Protein AF-X1R650-F1 (afdb_monomer_lite)

Structure (mmCIF, N/CA/C/O backbone):
data_AF-X1R650-F1
#
_entry.id   AF-X1R650-F1
#
loop_
_atom_site.group_PDB
_atom_site.id
_atom_site.type_symbol
_atom_site.label_atom_id
_atom_site.label_alt_id
_atom_site.label_comp_id
_atom_site.label_asym_id
_atom_site.label_entity_id
_atom_site.label_seq_id
_atom_site.pdbx_PDB_ins_code
_atom_site.Cartn_x
_atom_site.Cartn_y
_atom_site.Cartn_z
_atom_site.occupancy
_atom_site.B_iso_or_equiv
_atom_site.auth_seq_id
_atom_site.auth_comp_id
_atom_site.auth_asym_id
_atom_site.auth_atom_id
_atom_site.pdbx_PDB_model_num
ATOM 1 N N . ARG A 1 1 ? 10.345 4.234 23.063 1.00 62.03 1 ARG A N 1
ATOM 2 C CA . ARG A 1 1 ? 9.834 4.305 21.645 1.00 62.03 1 ARG A CA 1
ATOM 3 C C . ARG A 1 1 ? 8.382 4.807 21.705 1.00 62.03 1 ARG A C 1
ATOM 5 O O . ARG A 1 1 ? 7.874 4.785 22.806 1.00 62.03 1 ARG A O 1
ATOM 12 N N . TRP A 1 2 ? 7.735 5.316 20.646 1.00 64.50 2 TRP A N 1
ATOM 13 C CA . TRP A 1 2 ? 6.456 6.090 20.673 1.00 64.50 2 TRP A CA 1
ATOM 14 C C . TRP A 1 2 ? 5.307 5.595 21.585 1.00 64.50 2 TRP A C 1
ATOM 16 O O . TRP A 1 2 ? 4.440 6.383 21.946 1.00 64.50 2 TRP A O 1
ATOM 26 N N . GLU A 1 3 ? 5.334 4.333 22.007 1.00 63.53 3 GLU A N 1
ATOM 27 C CA . GLU A 1 3 ? 4.474 3.758 23.050 1.00 63.53 3 GLU A CA 1
ATOM 28 C C . GLU A 1 3 ? 4.700 4.326 24.469 1.00 63.53 3 GLU A C 1
ATOM 30 O O . GLU A 1 3 ? 3.796 4.271 25.291 1.00 63.53 3 GLU A O 1
ATOM 35 N N . GLU A 1 4 ? 5.881 4.879 24.767 1.00 59.97 4 GLU A N 1
ATOM 36 C CA . GLU A 1 4 ? 6.273 5.335 26.116 1.00 59.97 4 GLU A CA 1
ATOM 37 C C . GLU A 1 4 ? 6.254 6.862 26.276 1.00 59.97 4 GLU A C 1
ATOM 39 O O . GLU A 1 4 ? 5.949 7.362 27.352 1.00 59.97 4 GLU A O 1
ATOM 44 N N . ASN A 1 5 ? 6.578 7.607 25.211 1.00 66.94 5 ASN A N 1
ATOM 45 C CA . ASN A 1 5 ? 6.735 9.070 25.257 1.00 66.94 5 ASN A CA 1
ATOM 46 C C . ASN A 1 5 ? 5.678 9.827 24.428 1.00 66.94 5 ASN A C 1
ATOM 48 O O . ASN A 1 5 ? 5.742 11.053 24.355 1.00 66.94 5 ASN A O 1
ATOM 52 N N . GLY A 1 6 ? 4.736 9.108 23.798 1.00 70.06 6 GLY A N 1
ATOM 53 C CA . GLY A 1 6 ? 3.708 9.675 22.917 1.00 70.06 6 GLY A CA 1
ATOM 54 C C . GLY A 1 6 ? 4.264 10.265 21.616 1.00 70.06 6 GLY A C 1
ATOM 55 O O . GLY A 1 6 ? 5.475 10.425 21.453 1.00 70.06 6 GLY A O 1
ATOM 56 N N . PHE A 1 7 ? 3.382 10.583 20.662 1.00 79.31 7 PHE A N 1
ATOM 57 C CA . PHE A 1 7 ? 3.768 11.348 19.468 1.00 79.31 7 PHE A CA 1
ATOM 58 C C . PHE A 1 7 ? 3.987 12.822 19.823 1.00 79.31 7 PHE A C 1
ATOM 60 O O . PHE A 1 7 ? 3.329 13.374 20.707 1.00 79.31 7 PHE A O 1
ATOM 67 N N . ARG A 1 8 ? 4.911 13.488 19.119 1.00 75.81 8 ARG A N 1
ATOM 68 C CA . ARG A 1 8 ? 5.075 14.943 19.246 1.00 75.81 8 ARG A CA 1
ATOM 69 C C . ARG A 1 8 ? 3.781 15.624 18.792 1.00 75.81 8 ARG A C 1
ATOM 71 O O . ARG A 1 8 ? 3.403 15.470 17.641 1.00 75.81 8 ARG A O 1
ATOM 78 N N . GLY A 1 9 ? 3.143 16.379 19.688 1.00 74.00 9 GLY A N 1
ATOM 79 C CA . GLY A 1 9 ? 1.861 17.042 19.417 1.00 74.00 9 GLY A CA 1
ATOM 80 C C . GLY A 1 9 ? 0.620 16.207 19.748 1.00 74.00 9 GLY A C 1
ATOM 81 O O . GLY A 1 9 ? -0.469 16.623 19.385 1.00 74.00 9 GLY A O 1
ATOM 82 N N . GLU A 1 10 ? 0.779 15.062 20.426 1.00 73.69 10 GLU A N 1
ATOM 83 C CA . GLU A 1 10 ? -0.308 14.141 20.814 1.00 73.69 10 GLU A CA 1
ATOM 84 C C . GLU A 1 10 ? -1.101 13.530 19.646 1.00 73.69 10 GLU A C 1
ATOM 86 O O . GLU A 1 10 ? -2.049 12.790 19.876 1.00 73.69 10 GLU A O 1
ATOM 91 N N . ASP A 1 11 ? -0.675 13.749 18.404 1.00 84.06 11 ASP A N 1
ATOM 92 C CA . ASP A 1 11 ? -1.341 13.237 17.209 1.00 84.06 11 ASP A CA 1
ATOM 93 C C . ASP A 1 11 ? -0.634 11.991 16.668 1.00 84.06 11 ASP A C 1
ATOM 95 O O . ASP A 1 11 ? 0.571 11.990 16.403 1.00 84.06 11 ASP A O 1
ATOM 99 N N . GLY A 1 12 ? -1.391 10.909 16.555 1.00 87.12 12 GLY A N 1
ATOM 100 C CA . GLY A 1 12 ? -1.041 9.694 15.843 1.00 87.12 12 GLY A CA 1
ATOM 101 C C . GLY A 1 12 ? -1.566 8.424 16.513 1.00 87.12 12 GLY A C 1
ATOM 102 O O . GLY A 1 12 ? -1.773 8.345 17.730 1.00 87.12 12 GLY A O 1
ATOM 103 N N . VAL A 1 13 ? -1.674 7.385 15.689 1.00 90.31 13 VAL A N 1
ATOM 104 C CA . VAL A 1 13 ? -2.214 6.075 16.056 1.00 90.31 13 VAL A CA 1
ATOM 105 C C . VAL A 1 13 ? -1.096 5.039 16.220 1.00 90.31 13 VAL A C 1
ATOM 107 O O . VAL A 1 13 ? -0.122 5.042 15.466 1.00 90.31 13 VAL A O 1
ATOM 110 N N . VAL A 1 14 ? -1.218 4.140 17.202 1.00 91.56 14 VAL A N 1
ATOM 111 C CA . VAL A 1 14 ? -0.324 2.978 17.362 1.00 91.56 14 VAL A CA 1
ATOM 112 C C . VAL A 1 14 ? -1.082 1.693 17.045 1.00 91.56 14 VAL A C 1
ATOM 114 O O . VAL A 1 14 ? -1.980 1.288 17.783 1.00 91.56 14 VAL A O 1
ATOM 117 N N . TYR A 1 15 ? -0.657 1.039 15.966 1.00 93.12 15 TYR A N 1
ATOM 118 C CA . TYR A 1 15 ? -1.175 -0.248 15.515 1.00 93.12 15 TYR A CA 1
ATOM 119 C C . TYR A 1 15 ? -0.372 -1.415 16.100 1.00 93.12 15 TYR A C 1
ATOM 121 O O . TYR A 1 15 ? 0.863 -1.394 16.103 1.00 93.12 15 TYR A O 1
ATOM 129 N N . LYS A 1 16 ? -1.068 -2.454 16.571 1.00 94.62 16 LYS A N 1
ATOM 130 C CA . LYS A 1 16 ? -0.483 -3.681 17.133 1.00 94.62 16 LYS A CA 1
ATOM 131 C C . LYS A 1 16 ?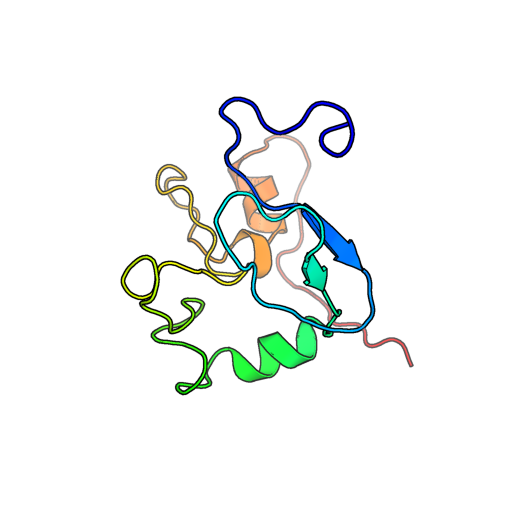 -1.085 -4.903 16.457 1.00 94.62 16 LYS A C 1
ATOM 133 O O . LYS A 1 16 ? -2.282 -4.935 16.194 1.00 94.62 16 LYS A O 1
ATOM 138 N N . TYR A 1 17 ? -0.260 -5.916 16.193 1.00 95.56 17 TYR A N 1
ATOM 139 C CA . TYR A 1 17 ? -0.784 -7.155 15.632 1.00 95.56 17 TYR A CA 1
ATOM 140 C C . TYR A 1 17 ? -1.625 -7.863 16.691 1.00 95.56 17 TYR A C 1
ATOM 142 O O . TYR A 1 17 ? -1.110 -8.231 17.750 1.00 95.56 17 TYR A O 1
ATOM 150 N N . THR A 1 18 ? -2.907 -8.045 16.399 1.00 96.94 18 THR A N 1
ATOM 151 C CA . THR A 1 18 ? -3.865 -8.730 17.280 1.00 96.94 18 THR A CA 1
ATOM 152 C C . THR A 1 18 ? -4.565 -9.892 16.577 1.00 96.94 18 THR A C 1
ATOM 154 O O . THR A 1 18 ? -5.271 -10.651 17.238 1.00 96.94 18 THR A O 1
ATOM 157 N N . GLY A 1 19 ? -4.381 -10.040 15.258 1.00 96.62 19 GLY A N 1
ATOM 158 C CA . GLY A 1 19 ? -5.168 -10.959 14.430 1.00 96.62 19 GLY A CA 1
ATOM 159 C C . GLY A 1 19 ? -6.608 -10.481 14.214 1.00 96.62 19 GLY A C 1
ATOM 160 O O . GLY A 1 19 ? -7.485 -11.278 13.895 1.00 96.62 19 GLY A O 1
ATOM 161 N N . ARG A 1 20 ? -6.884 -9.193 14.461 1.00 96.38 20 ARG A N 1
ATOM 162 C CA . ARG A 1 20 ? -8.185 -8.561 14.233 1.00 96.38 20 ARG A CA 1
ATOM 163 C C . ARG A 1 20 ? -7.977 -7.125 13.769 1.00 96.38 20 ARG A C 1
ATOM 165 O O . ARG A 1 20 ? -7.368 -6.336 14.483 1.00 96.38 20 ARG A O 1
ATOM 172 N N . ALA A 1 21 ? -8.525 -6.786 12.607 1.00 95.75 21 ALA A N 1
ATOM 173 C CA . ALA A 1 21 ? -8.537 -5.413 12.117 1.00 95.75 21 ALA A CA 1
ATOM 174 C C . ALA A 1 21 ? -9.546 -4.555 12.896 1.00 95.75 21 ALA A C 1
ATOM 176 O O . ALA A 1 21 ? -10.679 -4.981 13.143 1.00 95.75 21 ALA A O 1
ATOM 177 N N . GLU A 1 22 ? -9.128 -3.350 13.274 1.00 95.75 22 GLU A N 1
ATOM 178 C CA . GLU A 1 22 ? -9.928 -2.367 14.003 1.00 95.75 22 GLU A CA 1
ATOM 179 C C . GLU A 1 22 ? -9.759 -0.974 13.385 1.00 95.75 22 GLU A C 1
ATOM 181 O O . GLU A 1 22 ? -8.721 -0.655 12.806 1.00 95.75 22 GLU A O 1
ATOM 186 N N . GLU A 1 23 ? -10.788 -0.141 13.521 1.00 92.12 23 GLU A N 1
ATOM 187 C CA . GLU A 1 23 ? -10.729 1.277 13.173 1.00 92.12 23 GLU A CA 1
ATOM 188 C C . GLU A 1 23 ? -10.306 2.087 14.415 1.00 92.12 23 GLU A C 1
ATOM 190 O O . GLU A 1 23 ? -10.849 1.847 15.501 1.00 92.12 23 GLU A O 1
ATOM 195 N N . PRO A 1 24 ? -9.355 3.032 14.300 1.00 91.75 24 PRO A N 1
ATOM 196 C CA . PRO A 1 24 ? -8.981 3.909 15.406 1.00 91.75 24 PRO A CA 1
ATOM 197 C C . PRO A 1 24 ? -10.168 4.764 15.854 1.00 91.75 24 PRO A C 1
ATOM 199 O O . PRO A 1 24 ? -10.866 5.355 15.036 1.00 91.75 24 PRO A O 1
ATOM 202 N N . GLN A 1 25 ? -10.358 4.924 17.163 1.00 90.69 25 GLN A N 1
ATOM 203 C CA . GLN A 1 25 ? -11.473 5.731 17.682 1.00 90.69 25 GLN A CA 1
ATOM 204 C C . GLN A 1 25 ? -11.270 7.241 17.489 1.00 90.69 25 GLN A C 1
ATOM 206 O O . GLN A 1 25 ? -12.218 8.021 17.586 1.00 90.69 25 GLN A O 1
ATOM 211 N N . ASN A 1 26 ? -10.019 7.670 17.325 1.00 88.00 26 ASN A N 1
ATOM 212 C CA . ASN A 1 26 ? -9.607 9.053 17.111 1.00 88.00 26 ASN A CA 1
ATOM 213 C C . ASN A 1 26 ? -8.139 9.101 16.647 1.00 88.00 26 ASN A C 1
ATOM 215 O O . ASN A 1 26 ? -7.435 8.091 16.662 1.00 88.00 26 ASN A O 1
ATOM 219 N N . GLY A 1 27 ? -7.656 10.296 16.292 1.00 84.94 27 GLY A N 1
ATOM 220 C CA . GLY A 1 27 ? -6.273 10.515 15.853 1.00 84.94 27 GLY A CA 1
ATOM 221 C C . GLY A 1 27 ? -5.192 10.213 16.900 1.00 84.94 27 GLY A C 1
ATOM 222 O O . GLY A 1 27 ? -4.027 10.199 16.547 1.00 84.94 27 GLY A O 1
ATOM 223 N N . ASN A 1 28 ? -5.537 9.935 18.161 1.00 87.62 28 ASN A N 1
ATOM 224 C CA . ASN A 1 28 ? -4.607 9.665 19.265 1.00 87.62 28 ASN A CA 1
ATOM 225 C C . ASN A 1 28 ? -4.837 8.272 19.902 1.00 87.62 28 ASN A C 1
ATOM 227 O O . ASN A 1 28 ? -4.634 8.077 21.103 1.00 87.62 28 ASN A O 1
ATOM 231 N N . ASP A 1 29 ? -5.288 7.289 19.120 1.00 89.62 29 ASP A N 1
ATOM 232 C CA . ASP A 1 29 ? -5.540 5.929 19.609 1.00 89.62 29 ASP A CA 1
ATOM 233 C C . ASP A 1 29 ? -4.248 5.091 19.707 1.00 89.62 29 ASP A C 1
ATOM 235 O O . ASP A 1 29 ? -3.478 4.964 18.757 1.00 89.62 29 ASP A O 1
ATOM 239 N N . ARG A 1 30 ? -3.971 4.511 20.878 1.00 89.06 30 ARG A N 1
ATOM 240 C CA . ARG A 1 30 ? -2.690 3.842 21.190 1.00 89.06 30 ARG A CA 1
ATOM 241 C C . ARG A 1 30 ? -2.761 2.323 21.181 1.00 89.06 30 ARG A C 1
ATOM 243 O O . ARG A 1 30 ? -1.757 1.666 21.479 1.00 89.06 30 ARG A O 1
ATOM 250 N N . ASN A 1 31 ? -3.933 1.769 20.903 1.00 91.00 31 ASN A N 1
ATOM 251 C CA . ASN A 1 31 ? -4.150 0.338 20.989 1.00 91.00 31 ASN A CA 1
ATOM 252 C C . ASN A 1 31 ? -5.141 -0.130 19.926 1.00 91.00 31 ASN A C 1
ATOM 254 O O . ASN A 1 31 ? -6.216 -0.622 20.256 1.00 91.00 31 ASN A O 1
ATOM 258 N N . VAL A 1 32 ? -4.752 0.034 18.662 1.00 95.12 32 VAL A N 1
ATOM 259 C CA . VAL A 1 32 ? -5.561 -0.381 17.515 1.00 95.12 32 VAL A CA 1
ATOM 260 C C . VAL A 1 32 ? -5.030 -1.698 16.967 1.00 95.12 32 VAL A C 1
ATOM 262 O O . VAL A 1 32 ? -3.848 -1.817 16.632 1.00 95.12 32 VAL A O 1
ATOM 265 N N . GLY A 1 33 ? -5.892 -2.705 16.898 1.00 97.44 33 GLY A N 1
ATOM 266 C CA . GLY A 1 33 ? -5.584 -3.991 16.299 1.00 97.44 33 GLY A CA 1
ATOM 267 C C . GLY A 1 33 ? -5.445 -3.919 14.782 1.00 97.44 33 GLY A C 1
ATOM 268 O O . GLY A 1 33 ? -6.250 -3.288 14.097 1.00 97.44 33 GLY A O 1
ATOM 269 N N . TYR A 1 34 ? -4.442 -4.611 14.245 1.00 96.44 34 TYR A N 1
ATOM 270 C CA . TYR A 1 34 ? -4.431 -5.002 12.840 1.00 96.44 34 TYR A CA 1
ATOM 271 C C . TYR A 1 34 ? -4.395 -6.519 12.685 1.00 96.44 34 TYR A C 1
ATOM 273 O O . TYR A 1 34 ? -3.872 -7.258 13.531 1.00 96.44 34 TYR A O 1
ATOM 281 N N . ASP A 1 35 ? -4.933 -6.953 11.552 1.00 96.62 35 ASP A N 1
ATOM 282 C CA . ASP A 1 35 ? -4.752 -8.288 11.004 1.00 96.62 35 ASP A CA 1
ATOM 283 C C . ASP A 1 35 ? -3.949 -8.202 9.699 1.00 96.62 35 ASP A C 1
ATOM 285 O O . ASP A 1 35 ? -3.762 -7.114 9.145 1.00 96.62 35 ASP A O 1
ATOM 289 N N . LEU A 1 36 ? -3.445 -9.336 9.226 1.00 93.81 36 LEU A N 1
ATOM 290 C CA . LEU A 1 36 ? -2.664 -9.430 8.001 1.00 93.81 36 LEU A CA 1
ATOM 291 C C . LEU A 1 36 ? -3.473 -10.139 6.920 1.00 93.81 36 LEU A C 1
ATOM 293 O O . LEU A 1 36 ? -4.035 -11.206 7.144 1.00 93.81 36 LEU A O 1
ATOM 297 N N . ILE A 1 37 ? -3.458 -9.571 5.719 1.00 91.62 37 ILE A N 1
ATOM 298 C CA . ILE A 1 37 ? -3.903 -10.257 4.506 1.00 91.62 37 ILE A CA 1
ATOM 299 C C . ILE A 1 37 ? -2.702 -10.494 3.601 1.00 91.62 37 ILE A C 1
ATOM 301 O O . ILE A 1 37 ? -1.726 -9.737 3.636 1.00 91.62 37 ILE A O 1
ATOM 305 N N . TYR A 1 38 ? -2.769 -11.537 2.778 1.00 91.75 38 TYR A N 1
ATOM 306 C CA . TYR A 1 38 ? -1.759 -11.734 1.753 1.00 91.75 38 TYR A CA 1
ATOM 307 C C . TYR A 1 38 ? -1.898 -10.647 0.682 1.00 91.75 38 TYR A C 1
ATOM 309 O O . TYR A 1 38 ? -3.001 -10.308 0.256 1.00 91.75 38 TYR A O 1
ATOM 317 N N . ILE A 1 39 ? -0.771 -10.091 0.229 1.00 88.94 39 ILE A N 1
ATOM 318 C CA . ILE A 1 39 ? -0.788 -9.024 -0.780 1.00 88.94 39 ILE A CA 1
ATOM 319 C C . ILE A 1 39 ? -1.399 -9.500 -2.102 1.00 88.94 39 ILE A C 1
ATOM 321 O O . ILE A 1 39 ? -2.053 -8.711 -2.778 1.00 88.94 39 ILE A O 1
ATOM 325 N N . GLY A 1 40 ? -1.247 -10.786 -2.441 1.00 90.50 40 GLY A N 1
ATOM 326 C CA . GLY A 1 40 ? -1.879 -11.383 -3.616 1.00 90.50 40 GLY A CA 1
ATOM 327 C C . GLY A 1 40 ? -3.402 -11.301 -3.559 1.00 90.50 40 GLY A C 1
ATOM 328 O O . GLY A 1 40 ? -4.009 -10.905 -4.548 1.00 90.50 40 GLY A O 1
ATOM 329 N N . ASP A 1 41 ? -4.009 -11.535 -2.393 1.00 93.06 41 ASP A N 1
ATOM 330 C CA . ASP A 1 41 ? -5.467 -11.462 -2.220 1.00 93.06 41 ASP A CA 1
ATOM 331 C C . ASP A 1 41 ? -5.993 -10.043 -2.480 1.00 93.06 41 ASP A C 1
ATOM 333 O O . ASP A 1 41 ? -7.073 -9.851 -3.044 1.00 93.06 41 ASP A O 1
ATOM 337 N N . LEU A 1 42 ? -5.231 -9.022 -2.071 1.00 91.88 42 LEU A N 1
ATOM 338 C CA . LEU A 1 42 ? -5.572 -7.626 -2.348 1.00 91.88 42 LEU A CA 1
ATOM 339 C C . LEU A 1 42 ? -5.297 -7.262 -3.814 1.00 91.88 42 LEU A C 1
ATOM 341 O O . LEU A 1 42 ? -6.089 -6.555 -4.437 1.00 91.88 42 LEU A O 1
ATOM 345 N N . TRP A 1 43 ? -4.199 -7.764 -4.378 1.00 91.38 43 TRP A N 1
ATOM 346 C CA . TRP A 1 43 ? -3.816 -7.541 -5.770 1.00 91.38 43 TRP A CA 1
ATOM 347 C C . TRP A 1 43 ? -4.814 -8.153 -6.758 1.00 91.38 43 TRP A C 1
ATOM 349 O O . TRP A 1 43 ? -5.127 -7.545 -7.782 1.00 91.38 43 TRP A O 1
ATOM 359 N N . GLU A 1 44 ? -5.371 -9.325 -6.464 1.00 94.12 44 GLU A N 1
ATOM 360 C CA . GLU A 1 44 ? -6.443 -9.938 -7.258 1.00 94.12 44 GLU A CA 1
ATOM 361 C C . GLU A 1 44 ? -7.682 -9.038 -7.344 1.00 94.12 44 GLU A C 1
ATOM 363 O O . GLU A 1 44 ? -8.369 -9.020 -8.366 1.00 94.12 44 GLU A O 1
ATOM 368 N N . LYS A 1 45 ? -7.911 -8.214 -6.317 1.00 95.06 45 LYS A N 1
ATOM 369 C CA . LYS A 1 45 ? -9.014 -7.252 -6.232 1.00 95.06 45 LYS A CA 1
ATOM 370 C C . LYS A 1 45 ? -8.663 -5.850 -6.726 1.00 95.06 45 LYS A C 1
ATOM 372 O O . LYS A 1 45 ? -9.486 -4.953 -6.608 1.00 95.06 45 LYS A O 1
ATOM 377 N N . ARG A 1 46 ? -7.484 -5.613 -7.310 1.00 93.75 46 ARG A N 1
ATOM 378 C CA . ARG A 1 46 ? -7.023 -4.262 -7.722 1.00 93.75 46 ARG A CA 1
ATOM 379 C C . ARG A 1 46 ? -7.928 -3.526 -8.728 1.00 93.75 46 ARG A C 1
ATOM 381 O O . ARG A 1 46 ? -7.746 -2.334 -8.953 1.00 93.75 46 ARG A O 1
ATOM 388 N N . HIS A 1 47 ? -8.867 -4.234 -9.355 1.00 95.44 47 HIS A N 1
ATOM 389 C CA . HIS A 1 47 ? -9.873 -3.679 -10.269 1.00 95.44 47 HIS A CA 1
ATOM 390 C C . HIS A 1 47 ? -11.305 -3.754 -9.708 1.00 95.44 47 HIS A C 1
ATOM 392 O O . HIS A 1 47 ? -12.256 -3.453 -10.425 1.00 95.44 47 HIS A O 1
ATOM 398 N N . ASP A 1 48 ? -11.467 -4.179 -8.454 1.00 97.38 48 ASP A N 1
ATOM 399 C CA . ASP A 1 48 ? -12.752 -4.236 -7.767 1.00 97.38 48 ASP A CA 1
ATOM 400 C C . ASP A 1 48 ? -13.239 -2.814 -7.466 1.00 97.38 48 ASP A C 1
ATOM 402 O O . ASP A 1 48 ? -12.631 -2.076 -6.687 1.00 97.38 48 ASP A O 1
ATOM 406 N N . THR A 1 49 ? -14.346 -2.428 -8.097 1.00 96.62 49 THR A N 1
ATOM 407 C CA . THR A 1 49 ? -14.919 -1.086 -7.984 1.00 96.62 49 THR A CA 1
ATOM 408 C C . THR A 1 49 ? -15.615 -0.825 -6.656 1.00 96.62 49 THR A C 1
ATOM 410 O O . THR A 1 49 ? -15.926 0.333 -6.383 1.00 96.62 49 THR A O 1
ATOM 413 N N . ASP A 1 50 ? -15.875 -1.852 -5.844 1.00 95.81 50 ASP A N 1
ATOM 414 C CA . ASP A 1 50 ? -16.424 -1.680 -4.496 1.00 95.81 50 ASP A CA 1
ATOM 415 C C . ASP A 1 50 ? -15.320 -1.291 -3.500 1.00 95.81 50 ASP A C 1
ATOM 417 O O . ASP A 1 50 ? -15.585 -0.611 -2.511 1.00 95.81 50 ASP A O 1
ATOM 421 N N . ILE A 1 51 ? -14.068 -1.663 -3.790 1.00 94.88 51 ILE A N 1
ATOM 422 C CA . ILE A 1 51 ? -12.891 -1.347 -2.968 1.00 94.88 51 ILE A CA 1
ATOM 423 C C . ILE A 1 51 ? -12.179 -0.096 -3.487 1.00 94.88 51 ILE A C 1
ATOM 425 O O . ILE A 1 51 ? -11.750 0.747 -2.697 1.00 94.88 51 ILE A O 1
ATOM 429 N N . PHE A 1 52 ? -12.055 0.035 -4.808 1.00 96.75 52 PHE A N 1
ATOM 430 C CA . PHE A 1 52 ? -11.260 1.075 -5.451 1.00 96.75 52 PHE A CA 1
ATOM 431 C C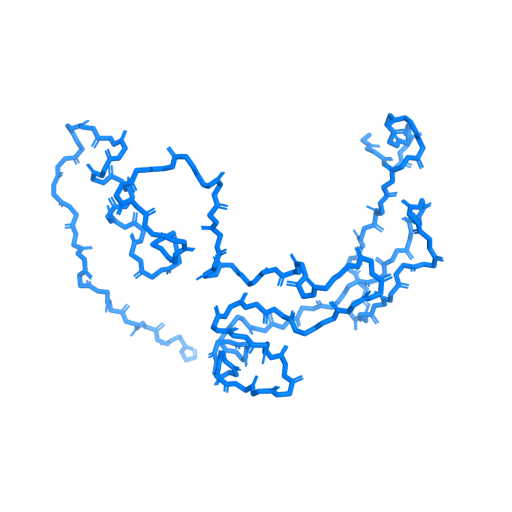 . PHE A 1 52 ? -12.130 2.077 -6.224 1.00 96.75 52 PHE A C 1
ATOM 433 O O . PHE A 1 52 ? -13.045 1.707 -6.961 1.00 96.75 52 PHE A O 1
ATOM 440 N N . HIS A 1 53 ? -11.837 3.370 -6.064 1.00 96.75 53 HIS A N 1
ATOM 441 C CA . HIS A 1 53 ? -12.429 4.444 -6.868 1.00 96.75 53 HIS A CA 1
ATOM 442 C C . HIS A 1 53 ? -11.811 4.480 -8.277 1.00 96.75 53 HIS A C 1
ATOM 444 O O . HIS A 1 53 ? -12.511 4.620 -9.277 1.00 96.75 53 HIS A O 1
ATOM 450 N N . GLU A 1 54 ? -10.496 4.304 -8.341 1.00 94.38 54 GLU A N 1
ATOM 451 C CA . GLU A 1 54 ? -9.663 4.190 -9.540 1.00 94.38 54 GLU A CA 1
ATOM 452 C C . GLU A 1 54 ? -8.478 3.266 -9.206 1.00 94.38 54 GLU A C 1
ATOM 454 O O . GLU A 1 54 ? -8.297 2.894 -8.044 1.00 94.38 54 GLU A O 1
ATOM 459 N N . PHE A 1 55 ? -7.675 2.864 -10.196 1.00 92.25 55 PHE A N 1
ATOM 460 C CA . PHE A 1 55 ? -6.593 1.899 -9.974 1.00 92.25 55 PHE A CA 1
ATOM 461 C C . PHE A 1 55 ? -5.640 2.348 -8.853 1.00 92.25 55 PHE A C 1
ATOM 463 O O . PHE A 1 55 ? -4.946 3.355 -8.976 1.00 92.25 55 PHE A O 1
ATOM 470 N N . GLY A 1 56 ? -5.636 1.587 -7.752 1.00 92.75 56 GLY A N 1
ATOM 471 C CA . GLY A 1 56 ? -4.811 1.850 -6.574 1.00 92.75 56 GLY A CA 1
ATOM 472 C C . GLY A 1 56 ? -5.308 2.957 -5.637 1.00 92.75 56 GLY A C 1
ATOM 473 O O . GLY A 1 56 ? -4.620 3.254 -4.668 1.00 92.75 56 GLY A O 1
ATOM 474 N N . THR A 1 57 ? -6.490 3.534 -5.857 1.00 94.69 57 THR A N 1
ATOM 475 C CA . THR A 1 57 ? -7.124 4.490 -4.929 1.00 94.69 57 THR A CA 1
ATOM 476 C C . THR A 1 57 ? -8.269 3.835 -4.201 1.00 94.69 57 THR A C 1
ATOM 478 O O . THR A 1 57 ? -9.280 3.494 -4.820 1.00 94.69 57 THR A O 1
ATOM 481 N N . PHE A 1 58 ? -8.140 3.675 -2.891 1.00 95.31 58 PHE A N 1
ATOM 482 C CA . PHE A 1 58 ? -9.216 3.125 -2.081 1.00 95.31 58 PHE A CA 1
ATOM 483 C C . PHE A 1 58 ? -10.402 4.088 -2.028 1.00 95.31 58 PHE A C 1
ATOM 485 O O . PHE A 1 58 ? -10.230 5.306 -1.942 1.00 95.31 58 PHE A O 1
ATOM 492 N N . ARG A 1 59 ? -11.612 3.527 -2.041 1.00 95.50 59 ARG A N 1
ATOM 493 C CA . ARG A 1 59 ? -12.817 4.278 -1.697 1.00 95.50 59 ARG A CA 1
ATOM 494 C C . ARG A 1 59 ? -12.799 4.646 -0.219 1.00 95.50 59 ARG A C 1
ATOM 496 O O . ARG A 1 59 ? -12.506 3.796 0.619 1.00 95.50 59 ARG A O 1
ATOM 503 N N . GLY A 1 60 ? -13.167 5.881 0.102 1.00 92.06 60 GLY A N 1
ATOM 504 C CA . GLY A 1 60 ? -13.360 6.315 1.484 1.00 92.06 60 GLY A CA 1
ATOM 505 C C . GLY A 1 60 ? -13.292 7.829 1.620 1.00 92.06 60 GLY A C 1
ATOM 506 O O . GLY A 1 60 ? -12.363 8.441 1.101 1.00 92.06 60 GLY A O 1
ATOM 507 N N . ASP A 1 61 ? -14.255 8.411 2.341 1.00 91.81 61 ASP A N 1
ATOM 508 C CA . ASP A 1 61 ? -14.462 9.867 2.389 1.00 91.81 61 ASP A CA 1
ATOM 509 C C . ASP A 1 61 ? -14.417 10.454 3.814 1.00 91.81 61 ASP A C 1
ATOM 511 O O . ASP A 1 61 ? -14.481 11.674 3.978 1.00 91.81 61 ASP A O 1
ATOM 515 N N . ASP A 1 62 ? -14.254 9.617 4.848 1.00 84.50 62 ASP A N 1
ATOM 516 C CA . ASP A 1 62 ? -14.399 10.012 6.262 1.00 84.50 62 ASP A CA 1
ATOM 517 C C . ASP A 1 62 ? -13.426 11.125 6.690 1.00 84.50 62 ASP A C 1
ATOM 519 O O . ASP A 1 62 ? -13.792 12.029 7.441 1.00 84.50 62 ASP A O 1
ATOM 523 N N . PHE A 1 63 ? -12.198 11.114 6.156 1.00 82.50 63 PHE A N 1
ATOM 524 C CA . PHE A 1 63 ? -11.177 12.149 6.394 1.00 82.50 63 PHE A CA 1
ATOM 525 C C . PHE A 1 63 ? -10.687 12.817 5.090 1.00 82.50 63 PHE A C 1
ATOM 527 O O . PHE A 1 63 ? -9.599 13.414 5.004 1.00 82.50 63 PHE A O 1
ATOM 534 N N . GLY A 1 64 ? -11.541 12.771 4.066 1.00 87.44 64 GLY A N 1
ATOM 535 C CA . GLY A 1 64 ? -11.359 13.389 2.758 1.00 87.44 64 GLY A CA 1
ATOM 536 C C . GLY A 1 64 ? -11.526 12.401 1.611 1.00 87.44 64 GLY A C 1
ATOM 537 O O . GLY A 1 64 ? -11.240 11.221 1.766 1.00 87.44 64 GLY A O 1
ATOM 538 N N . GLU A 1 65 ? -11.954 12.928 0.467 1.00 95.56 65 GLU A N 1
ATOM 539 C CA . GLU A 1 65 ? -12.381 12.142 -0.691 1.00 95.56 65 GLU A CA 1
ATOM 540 C C . GLU A 1 65 ? -11.258 11.258 -1.252 1.00 95.56 65 GLU A C 1
ATOM 542 O O . GLU A 1 65 ? -10.259 11.770 -1.762 1.00 95.56 65 GLU A O 1
ATOM 547 N N . ASN A 1 66 ? -11.438 9.939 -1.135 1.00 94.00 66 ASN A N 1
ATOM 548 C CA . ASN A 1 66 ? -10.612 8.877 -1.721 1.00 94.00 66 ASN A CA 1
ATOM 549 C C . ASN A 1 66 ? -9.092 9.088 -1.553 1.00 94.00 66 ASN A C 1
ATOM 551 O O . ASN A 1 66 ? -8.315 8.929 -2.491 1.00 94.00 66 ASN A O 1
ATOM 555 N N . LYS A 1 67 ? -8.650 9.489 -0.353 1.00 90.62 67 LYS A N 1
ATOM 556 C CA . LYS A 1 67 ? -7.246 9.882 -0.102 1.00 90.62 67 LYS A CA 1
ATOM 557 C C . LYS A 1 67 ? -6.268 8.724 0.096 1.00 90.62 67 LYS A C 1
ATOM 559 O O . LYS A 1 67 ? -5.059 8.944 0.053 1.00 90.62 67 LYS A O 1
ATOM 564 N N . ALA A 1 68 ? -6.760 7.529 0.404 1.00 91.12 68 ALA A N 1
ATOM 565 C CA . ALA A 1 68 ? -5.902 6.388 0.694 1.00 91.12 68 ALA A CA 1
ATOM 566 C C . ALA A 1 68 ? -5.475 5.693 -0.606 1.00 91.12 68 ALA A C 1
ATOM 568 O O . ALA A 1 68 ? -6.311 5.364 -1.447 1.00 91.12 68 ALA A O 1
ATOM 569 N N . HIS A 1 69 ? -4.178 5.426 -0.748 1.00 91.81 69 HIS A N 1
ATOM 570 C CA . HIS A 1 69 ? -3.609 4.746 -1.910 1.00 91.81 69 HIS A CA 1
ATOM 571 C C . HIS A 1 69 ? -3.021 3.384 -1.535 1.00 91.81 69 HIS A C 1
ATOM 573 O O . HIS A 1 69 ? -2.459 3.205 -0.453 1.00 91.81 69 HIS A O 1
ATOM 579 N N . ALA A 1 70 ? -3.159 2.422 -2.443 1.00 92.31 70 ALA A N 1
ATOM 580 C CA . ALA A 1 70 ? -2.492 1.133 -2.377 1.00 92.31 70 ALA A CA 1
ATOM 581 C C . ALA A 1 70 ? -0.985 1.280 -2.658 1.00 92.31 70 ALA A C 1
ATOM 583 O O . ALA A 1 70 ? -0.570 2.269 -3.264 1.00 92.31 70 ALA A O 1
ATOM 584 N N . PRO A 1 71 ? -0.158 0.285 -2.283 1.00 87.62 71 PRO A N 1
ATOM 585 C CA . PRO A 1 71 ? 1.289 0.340 -2.506 1.00 87.62 71 PRO A CA 1
ATOM 586 C C . PRO A 1 71 ? 1.708 0.561 -3.968 1.00 87.62 71 PRO A C 1
ATOM 588 O O . PRO A 1 71 ? 2.761 1.130 -4.212 1.00 87.62 71 PRO A O 1
ATOM 591 N N . TRP A 1 72 ? 0.884 0.143 -4.932 1.00 90.00 72 TRP A N 1
ATOM 592 C CA . TRP A 1 72 ? 1.114 0.314 -6.375 1.00 90.00 72 TRP A CA 1
ATOM 593 C C . TRP A 1 72 ? 0.565 1.630 -6.947 1.00 90.00 72 TRP A C 1
ATOM 595 O O . TRP A 1 72 ? 0.324 1.733 -8.147 1.00 90.00 72 TRP A O 1
ATOM 605 N N . ARG A 1 73 ? 0.285 2.610 -6.089 1.00 89.56 73 ARG A N 1
ATOM 606 C CA . ARG A 1 73 ? -0.086 3.976 -6.481 1.00 89.56 73 ARG A CA 1
ATOM 607 C C . ARG A 1 73 ? 0.634 5.010 -5.614 1.00 89.56 73 ARG A C 1
ATOM 609 O O . ARG A 1 73 ? 0.083 6.057 -5.269 1.00 89.56 73 ARG A O 1
ATOM 616 N N . TRP A 1 74 ? 1.828 4.650 -5.166 1.00 84.00 74 TRP A N 1
ATOM 617 C CA . TRP A 1 74 ? 2.669 5.525 -4.378 1.00 84.00 74 TRP A CA 1
ATOM 618 C C . TRP A 1 74 ? 3.412 6.487 -5.308 1.00 84.00 74 TRP A C 1
ATOM 620 O O . TRP A 1 74 ? 4.169 6.054 -6.163 1.00 84.00 74 TRP A O 1
ATOM 630 N N . ASP A 1 75 ? 3.173 7.781 -5.127 1.00 81.44 75 ASP A N 1
ATOM 631 C CA . ASP A 1 75 ? 3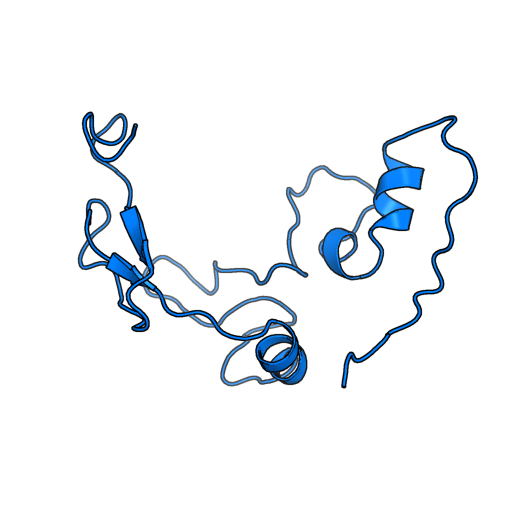.724 8.867 -5.942 1.00 81.44 75 ASP A CA 1
ATOM 632 C C . ASP A 1 75 ? 3.905 10.084 -5.038 1.0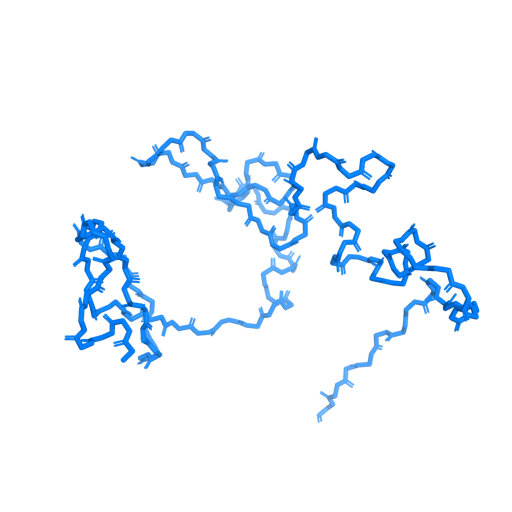0 81.44 75 ASP A C 1
ATOM 634 O O . ASP A 1 75 ? 2.924 10.583 -4.462 1.00 81.44 75 ASP A O 1
ATOM 638 N N . ASP A 1 76 ? 5.144 10.536 -4.860 1.00 76.38 76 ASP A N 1
ATOM 639 C CA . ASP A 1 76 ? 5.439 11.747 -4.092 1.00 76.38 76 ASP A CA 1
ATOM 640 C C . ASP A 1 76 ? 5.297 13.040 -4.921 1.00 76.38 76 ASP A C 1
ATOM 642 O O . ASP A 1 76 ? 5.292 14.141 -4.359 1.00 76.38 76 ASP A O 1
ATOM 646 N N . LYS A 1 77 ? 5.000 12.889 -6.221 1.00 79.12 77 LYS A N 1
ATOM 647 C CA . LYS A 1 77 ? 4.699 13.915 -7.226 1.00 79.12 77 LYS A CA 1
ATOM 648 C C . LYS A 1 77 ? 5.885 14.777 -7.636 1.00 79.12 77 LYS A C 1
ATOM 650 O O . LYS A 1 77 ? 5.662 15.814 -8.276 1.00 79.12 77 LYS A O 1
ATOM 655 N N . ASP A 1 78 ? 7.112 14.390 -7.296 1.00 79.75 78 ASP A N 1
ATOM 656 C CA . ASP A 1 78 ? 8.318 15.098 -7.736 1.00 79.75 78 ASP A CA 1
ATOM 657 C C . ASP A 1 78 ? 9.377 14.219 -8.430 1.00 79.75 78 ASP A C 1
ATOM 659 O O . ASP A 1 78 ? 10.450 14.707 -8.794 1.00 79.75 78 ASP A O 1
ATOM 663 N N . ASP A 1 79 ? 8.995 12.991 -8.784 1.00 68.12 79 ASP A N 1
ATOM 664 C CA . ASP A 1 79 ? 9.865 11.939 -9.321 1.00 68.12 79 ASP A CA 1
ATOM 665 C C . ASP A 1 79 ? 10.241 12.041 -10.820 1.00 68.12 79 ASP A C 1
ATOM 667 O O . ASP A 1 79 ? 11.107 11.314 -11.323 1.00 68.12 79 ASP A O 1
ATOM 671 N N . GLY A 1 80 ? 9.648 12.968 -11.576 1.00 76.12 80 GLY A N 1
ATOM 672 C CA . GLY A 1 80 ? 9.934 13.129 -13.008 1.00 76.12 80 GLY A CA 1
ATOM 673 C C . GLY A 1 80 ? 9.263 12.060 -13.880 1.00 76.12 80 GLY A C 1
ATOM 674 O O . GLY A 1 80 ? 8.051 12.109 -14.049 1.00 76.12 80 GLY A O 1
ATOM 675 N N . GLU A 1 81 ? 10.042 11.168 -14.509 1.00 75.06 81 GLU A N 1
ATOM 676 C CA . GLU A 1 81 ? 9.528 10.127 -15.429 1.00 75.06 81 GLU A CA 1
ATOM 677 C C . GLU A 1 81 ? 9.061 8.841 -14.719 1.00 75.06 81 GLU A C 1
ATOM 679 O O . GLU A 1 81 ? 8.503 7.959 -15.369 1.00 75.06 81 GLU A O 1
ATOM 684 N N . VAL A 1 82 ? 9.279 8.714 -13.405 1.00 80.19 82 VAL A N 1
ATOM 685 C CA . VAL A 1 82 ? 8.842 7.543 -12.633 1.00 80.19 82 VAL A CA 1
ATOM 686 C C . VAL A 1 82 ? 7.370 7.701 -12.257 1.00 80.19 82 VAL A C 1
ATOM 688 O O . VAL A 1 82 ? 6.999 8.607 -11.516 1.00 80.19 82 VAL A O 1
ATOM 691 N N . ASP A 1 83 ? 6.533 6.806 -12.779 1.00 77.06 83 ASP A N 1
ATOM 692 C CA . ASP A 1 83 ? 5.102 6.763 -12.474 1.00 77.06 83 ASP A CA 1
ATOM 693 C C . ASP A 1 83 ? 4.814 6.145 -11.085 1.00 77.06 83 ASP A C 1
ATOM 695 O O . ASP A 1 83 ? 5.588 5.348 -10.546 1.00 77.06 83 ASP A O 1
ATOM 699 N N . ALA A 1 84 ? 3.630 6.459 -10.542 1.00 77.06 84 ALA A N 1
ATOM 700 C CA . ALA A 1 84 ? 3.118 6.070 -9.218 1.00 77.06 84 ALA A CA 1
ATOM 701 C C . ALA A 1 84 ? 3.137 4.562 -8.877 1.00 77.06 84 ALA A C 1
ATOM 703 O O . ALA A 1 84 ? 2.866 4.144 -7.749 1.00 77.06 84 ALA A O 1
ATOM 704 N N . ASP A 1 85 ? 3.331 3.706 -9.869 1.00 82.81 85 ASP A N 1
ATOM 705 C CA . ASP A 1 85 ? 3.248 2.257 -9.751 1.00 82.81 85 ASP A CA 1
ATOM 706 C C . ASP A 1 85 ? 4.613 1.569 -9.802 1.00 82.81 85 ASP A C 1
ATOM 708 O O . ASP A 1 85 ? 4.730 0.428 -9.338 1.00 82.81 85 ASP A O 1
ATOM 712 N N . GLN A 1 86 ? 5.647 2.251 -10.303 1.00 84.38 86 GLN A N 1
ATOM 713 C CA . GLN A 1 86 ? 6.935 1.649 -10.657 1.00 84.38 86 GLN A CA 1
ATOM 714 C C . GLN A 1 86 ? 7.611 0.966 -9.472 1.00 84.38 86 GLN A C 1
ATOM 716 O O . GLN A 1 86 ? 8.180 -0.110 -9.625 1.00 84.38 86 GLN A O 1
ATOM 721 N N . PHE A 1 87 ? 7.462 1.499 -8.257 1.00 82.62 87 PHE A N 1
ATOM 722 C CA . PHE A 1 87 ? 8.014 0.858 -7.061 1.00 82.62 87 PHE A CA 1
ATOM 723 C C . PHE A 1 87 ? 7.462 -0.545 -6.810 1.00 82.62 87 PHE A C 1
ATOM 725 O O . PHE A 1 87 ? 8.158 -1.405 -6.268 1.00 82.62 87 PHE A O 1
ATOM 732 N N . PHE A 1 88 ? 6.218 -0.787 -7.211 1.00 86.94 88 PHE A N 1
ATOM 733 C CA . PHE A 1 88 ? 5.565 -2.069 -7.014 1.00 86.94 88 PHE A CA 1
ATOM 734 C C . PHE A 1 88 ? 5.692 -2.990 -8.230 1.00 86.94 88 PHE A C 1
ATOM 736 O O . PHE A 1 88 ? 5.864 -4.195 -8.050 1.00 86.94 88 PHE A O 1
ATOM 743 N N . ILE A 1 89 ? 5.585 -2.450 -9.450 1.00 86.19 89 ILE A N 1
ATOM 744 C CA . ILE A 1 89 ? 5.540 -3.266 -10.675 1.00 86.19 89 ILE A CA 1
ATOM 745 C C . ILE A 1 89 ? 6.901 -3.452 -11.347 1.00 86.19 89 ILE A C 1
ATOM 747 O O . ILE A 1 89 ? 7.098 -4.465 -12.016 1.00 86.19 89 ILE A O 1
ATOM 751 N N . ASP A 1 90 ? 7.828 -2.511 -11.161 1.00 90.06 90 ASP A N 1
ATOM 752 C CA . ASP A 1 90 ? 9.161 -2.545 -11.757 1.00 90.06 90 ASP A CA 1
ATOM 753 C C . ASP A 1 90 ? 10.227 -1.908 -10.839 1.00 90.06 90 ASP A C 1
ATOM 755 O O . ASP A 1 90 ? 10.789 -0.847 -11.126 1.00 90.06 90 ASP A O 1
ATOM 759 N N . PRO A 1 91 ? 10.547 -2.547 -9.701 1.00 89.62 91 PRO A N 1
ATOM 760 C CA . PRO A 1 91 ? 11.559 -2.027 -8.786 1.00 89.62 91 PRO A CA 1
ATOM 761 C C . PRO A 1 91 ? 12.965 -1.920 -9.408 1.00 89.62 91 PRO A C 1
ATOM 763 O O . PRO A 1 91 ? 13.770 -1.124 -8.925 1.00 89.62 91 PRO A O 1
ATOM 766 N N . ALA A 1 92 ? 13.283 -2.689 -10.458 1.00 92.06 92 ALA A N 1
ATOM 767 C CA . ALA A 1 92 ? 14.536 -2.554 -11.203 1.00 92.06 92 ALA A CA 1
ATOM 768 C C . ALA A 1 92 ? 14.617 -1.213 -11.946 1.00 92.06 92 ALA A C 1
ATOM 770 O O . ALA A 1 92 ? 15.661 -0.565 -11.887 1.00 92.06 92 ALA A O 1
ATOM 771 N N . TYR A 1 93 ? 13.517 -0.751 -12.549 1.00 90.00 93 TYR A N 1
ATOM 772 C CA . TYR A 1 93 ? 13.467 0.566 -13.191 1.00 90.00 93 TYR A CA 1
ATOM 773 C C . TYR A 1 93 ? 13.773 1.712 -12.225 1.00 90.00 93 TYR A C 1
ATOM 775 O O . TYR A 1 93 ? 14.508 2.630 -12.580 1.00 90.00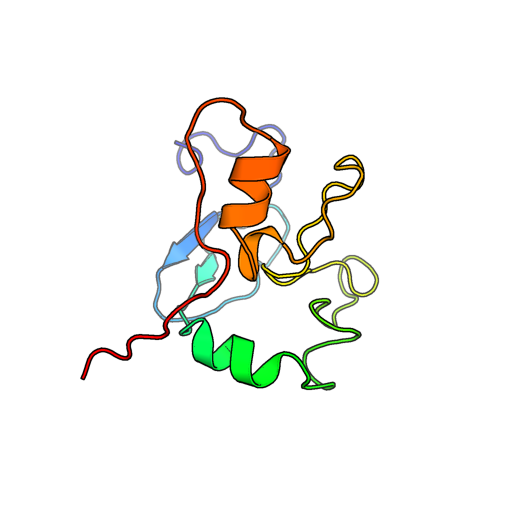 93 TYR A O 1
ATOM 783 N N . LEU A 1 94 ? 13.313 1.630 -10.973 1.00 88.56 94 LEU A N 1
ATOM 784 C CA . LEU A 1 94 ? 13.691 2.606 -9.946 1.00 88.56 94 LEU A CA 1
ATOM 785 C C . LEU A 1 94 ? 15.197 2.621 -9.676 1.00 88.56 94 LEU A C 1
ATOM 787 O O . LEU A 1 94 ? 15.788 3.689 -9.532 1.00 88.56 94 LEU A O 1
ATOM 791 N N . VAL A 1 95 ? 15.830 1.449 -9.600 1.00 89.75 95 VAL A N 1
ATOM 792 C CA . VAL A 1 95 ? 17.281 1.377 -9.392 1.00 89.75 95 VAL A CA 1
ATOM 793 C C . VAL A 1 95 ? 18.010 2.021 -10.566 1.00 89.75 95 VAL A C 1
ATOM 795 O O . VAL A 1 95 ? 18.892 2.841 -10.333 1.00 89.75 95 VAL A O 1
ATOM 798 N N . ASP A 1 96 ? 17.605 1.710 -11.795 1.00 90.19 96 ASP A N 1
ATOM 799 C CA . ASP A 1 96 ? 18.215 2.260 -13.007 1.00 90.19 96 ASP A CA 1
ATOM 800 C C . ASP A 1 96 ? 18.016 3.779 -13.133 1.00 90.19 96 ASP A C 1
ATOM 802 O O . ASP A 1 96 ? 18.908 4.480 -13.607 1.00 90.19 96 ASP A O 1
ATOM 806 N N . TYR A 1 97 ? 16.869 4.303 -12.693 1.00 89.44 97 TYR A N 1
ATOM 807 C CA . TYR A 1 97 ? 16.560 5.730 -12.772 1.00 89.44 97 TYR A CA 1
ATOM 808 C C . TYR A 1 97 ? 17.285 6.561 -11.701 1.00 89.44 97 TYR A C 1
ATOM 810 O O . TYR A 1 97 ? 17.811 7.633 -11.999 1.00 89.44 97 TYR A O 1
ATOM 818 N N . TYR A 1 98 ? 17.341 6.084 -10.450 1.00 89.19 98 TYR A N 1
ATOM 819 C CA . TYR A 1 98 ? 17.923 6.851 -9.337 1.00 89.19 98 TYR A CA 1
ATOM 820 C C . TYR A 1 98 ? 19.402 6.543 -9.061 1.00 89.19 98 TYR A C 1
ATOM 822 O O . TYR A 1 98 ? 20.042 7.269 -8.286 1.00 89.19 98 TYR A O 1
ATOM 830 N N . HIS A 1 99 ? 19.968 5.477 -9.637 1.00 90.12 99 HIS A N 1
ATOM 831 C CA . HIS A 1 99 ? 21.326 5.033 -9.326 1.00 90.12 99 HIS A CA 1
ATOM 832 C C . HIS A 1 99 ? 22.146 4.645 -10.561 1.00 90.12 99 HIS A C 1
ATOM 834 O O . HIS A 1 99 ? 21.809 3.737 -11.310 1.00 90.12 99 HIS A O 1
ATOM 840 N N . ASP A 1 100 ? 23.330 5.249 -10.681 1.00 89.38 100 ASP A N 1
ATOM 841 C CA . ASP A 1 100 ? 24.298 4.921 -11.727 1.00 89.38 100 ASP A CA 1
ATOM 842 C C . ASP A 1 100 ? 25.355 3.904 -11.264 1.00 89.38 100 ASP A C 1
ATOM 844 O O . ASP A 1 100 ? 25.760 3.855 -10.099 1.00 89.38 100 ASP A O 1
ATOM 848 N N . GLY A 1 101 ? 25.897 3.139 -12.219 1.00 90.75 101 GLY A N 1
ATOM 849 C CA . GLY A 1 101 ? 27.100 2.318 -12.017 1.00 90.75 101 GLY A CA 1
ATOM 850 C C . GLY A 1 101 ? 26.878 0.976 -11.310 1.00 90.75 101 GLY A C 1
ATOM 851 O O . GLY A 1 101 ? 27.850 0.352 -10.881 1.00 90.75 101 GLY A O 1
ATOM 852 N N . LEU A 1 102 ? 25.629 0.518 -11.207 1.00 91.31 102 LEU A N 1
ATOM 853 C CA . LEU A 1 102 ? 25.263 -0.745 -10.553 1.00 91.31 102 LEU A CA 1
ATOM 854 C C . LEU A 1 102 ? 25.187 -1.949 -11.512 1.00 91.31 102 LEU A C 1
ATOM 856 O O . LEU A 1 102 ? 25.081 -3.089 -11.061 1.00 91.31 102 LEU A O 1
ATOM 860 N N . GLY A 1 103 ? 25.322 -1.712 -12.819 1.00 90.06 103 GLY A N 1
ATOM 861 C CA . GLY A 1 103 ? 25.156 -2.722 -13.867 1.00 90.06 103 GLY A CA 1
ATOM 862 C C . GLY A 1 103 ? 23.771 -2.644 -14.507 1.00 90.06 103 GLY A C 1
ATOM 863 O O . GLY A 1 103 ? 23.104 -1.628 -14.378 1.00 90.06 103 GLY A O 1
ATOM 864 N N . ASN A 1 104 ? 23.368 -3.707 -15.207 1.00 91.38 104 ASN A N 1
ATOM 865 C CA . ASN A 1 104 ? 22.051 -3.798 -15.842 1.00 91.38 104 ASN A CA 1
ATOM 866 C C . ASN A 1 104 ? 21.181 -4.781 -15.057 1.00 91.38 104 ASN A C 1
ATOM 868 O O . ASN A 1 104 ? 21.585 -5.938 -14.874 1.00 91.38 104 ASN A O 1
ATOM 872 N N . PHE A 1 105 ? 19.993 -4.347 -14.645 1.00 91.31 105 PHE A N 1
ATOM 873 C CA . PHE A 1 105 ? 18.996 -5.207 -14.017 1.00 91.31 105 PHE A CA 1
ATOM 874 C C . PHE A 1 105 ? 17.979 -5.718 -15.048 1.00 91.31 105 PHE A C 1
ATOM 876 O O . PHE A 1 105 ? 17.820 -5.170 -16.135 1.00 91.31 105 PHE A O 1
ATOM 883 N N . SER A 1 106 ? 17.340 -6.848 -14.738 1.00 92.00 106 SER A N 1
ATOM 884 C CA . SER A 1 106 ? 16.251 -7.387 -15.559 1.00 92.00 106 SER A CA 1
ATOM 885 C C . SER A 1 106 ? 14.937 -6.736 -15.151 1.00 92.00 106 SER A C 1
ATOM 887 O O . SER A 1 106 ? 14.622 -6.730 -13.964 1.00 92.00 106 SER A O 1
ATOM 889 N N . HIS A 1 107 ? 14.154 -6.300 -16.136 1.00 91.69 107 HIS A N 1
ATOM 890 C CA . HIS A 1 107 ? 12.762 -5.863 -15.964 1.00 91.69 107 HIS A CA 1
ATOM 891 C C . HIS A 1 107 ? 11.761 -7.002 -16.229 1.00 91.69 107 HIS A C 1
ATOM 893 O O . HIS A 1 107 ? 10.556 -6.850 -16.055 1.00 91.69 107 HIS A O 1
ATOM 899 N N . ASP A 1 108 ? 12.257 -8.171 -16.650 1.00 91.88 108 ASP A N 1
ATOM 900 C CA . ASP A 1 108 ? 11.458 -9.385 -16.778 1.00 91.88 108 ASP A CA 1
ATOM 901 C C . ASP A 1 108 ? 11.440 -10.124 -15.434 1.00 91.88 108 ASP A C 1
ATOM 903 O O . ASP A 1 108 ? 12.458 -10.677 -14.996 1.00 91.88 108 ASP A O 1
ATOM 907 N N . TYR A 1 109 ? 10.274 -10.142 -14.785 1.00 86.81 109 TYR A N 1
ATOM 908 C CA . TYR A 1 109 ? 10.072 -10.775 -13.482 1.00 86.81 109 TYR A CA 1
ATOM 909 C C . TYR A 1 109 ? 9.474 -12.179 -13.622 1.00 86.81 109 TYR A C 1
ATOM 911 O O . TYR A 1 109 ? 8.473 -12.393 -14.308 1.00 86.81 109 TYR A O 1
ATOM 919 N N . ILE A 1 110 ? 10.065 -13.150 -12.919 1.00 85.81 110 ILE A N 1
ATOM 920 C CA . ILE A 1 110 ? 9.531 -14.511 -12.795 1.00 85.81 110 ILE A CA 1
ATOM 921 C C . ILE A 1 110 ? 8.780 -14.664 -11.472 1.00 85.81 110 ILE A C 1
ATOM 923 O O . ILE A 1 110 ? 9.346 -14.498 -10.394 1.00 85.81 110 ILE A O 1
ATOM 927 N N . ILE A 1 111 ? 7.499 -15.018 -11.546 1.00 74.25 111 ILE A N 1
ATOM 928 C CA . ILE A 1 111 ? 6.708 -15.346 -10.357 1.00 74.25 111 ILE A CA 1
ATOM 929 C C . ILE A 1 111 ? 7.003 -16.800 -9.978 1.00 74.25 111 ILE A C 1
ATOM 931 O O . ILE A 1 111 ? 6.766 -17.712 -10.771 1.00 74.25 111 ILE A O 1
ATOM 935 N N . GLN A 1 112 ? 7.512 -17.021 -8.766 1.00 67.00 112 GLN A N 1
ATOM 936 C CA . GLN A 1 112 ? 7.616 -18.351 -8.166 1.00 67.00 112 GLN A CA 1
ATOM 937 C C . GLN A 1 112 ? 6.600 -18.472 -7.035 1.00 67.00 112 GLN A C 1
ATOM 939 O O . GLN A 1 112 ? 6.706 -17.783 -6.022 1.00 67.00 112 GLN A O 1
ATOM 944 N N . PHE A 1 113 ? 5.628 -19.363 -7.203 1.00 66.44 113 PHE A N 1
ATOM 945 C CA . PHE A 1 113 ? 4.770 -19.791 -6.105 1.00 66.44 113 PHE A CA 1
ATOM 946 C C . PHE A 1 113 ? 5.528 -20.853 -5.301 1.00 66.44 113 PHE A C 1
ATOM 948 O O . PHE A 1 113 ? 6.085 -21.782 -5.887 1.00 66.44 113 PHE A O 1
ATOM 955 N N . GLN A 1 114 ? 5.617 -20.681 -3.982 1.00 59.31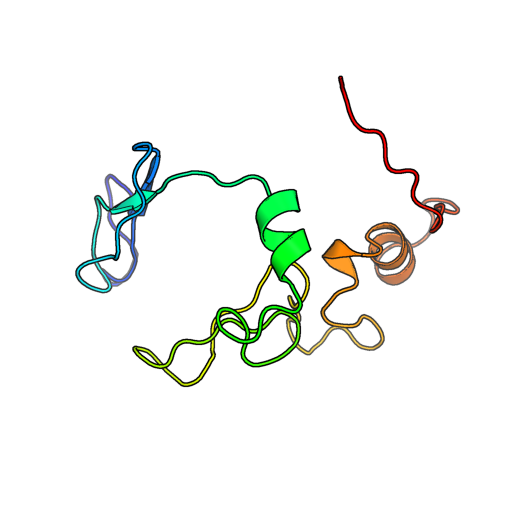 114 GLN A N 1
ATOM 956 C CA . GLN A 1 114 ? 6.111 -21.736 -3.098 1.00 59.31 114 GLN A CA 1
ATOM 957 C C . GLN A 1 114 ? 4.930 -22.639 -2.733 1.00 59.31 114 GLN A C 1
ATOM 959 O O . GLN A 1 114 ? 3.916 -22.129 -2.254 1.00 59.31 114 GLN A O 1
ATOM 964 N N . ASP A 1 115 ? 5.070 -23.937 -3.014 1.00 57.28 115 ASP A N 1
ATOM 965 C CA . ASP A 1 115 ? 4.128 -24.997 -2.618 1.00 57.28 115 ASP A CA 1
ATOM 966 C C . ASP A 1 115 ? 4.185 -25.292 -1.108 1.00 57.28 115 ASP A C 1
ATOM 968 O O . ASP A 1 115 ? 5.299 -25.239 -0.528 1.00 57.28 115 ASP A O 1
#

Organism: NCBI:txid412755

Secondary structure (DSSP, 8-state):
-HHHH--TTS----EEE-SS----SSTT-S-EEE----HHHHHHTTT-TTTEEETTEE---TTSTT--B-GGG---S--TT--TTHHHH-HHHHHHHH--SS------PPP----

Radius of gyration: 18.14 Å; chains: 1; bounding box: 44×42×43 Å

pLDDT: mean 87.01, std 9.48, range [57.28, 97.44]

Foldseek 3Di:
DCLPPPDDVLFAEDEDADLDADDAPDRNHDYGYDHDDDVVVVVVCQVPVQQAVDRQFGQDQPPHGSPHGHQQQQDPPPLPPDGRRCVPQPVQVVCVSPHPDPDHDDSDDDDDDDD

Sequence (115 aa):
RWEENGFRGEDGVVYKYTGRAEEPQNGNDRNVGYDLIYIGDLWEKRHDTDIFHEFGTFRGDDFGENKAHAPWRWDDKDDGEVDADQFFIDPAYLVDYYHDGLGNFSHDYIIQFQD